Protein AF-A0AAJ2NJY8-F1 (afdb_monomer)

Nearest PDB structures (foldseek):
  1mft-assembly1_B  TM=9.623E-01  e=6.033E-01  Escherichia coli
  6sv1-assembly2_N  TM=9.369E-01  e=2.629E+00  Rhodospirillum rubrum
  7f6j-assembly1_C  TM=9.693E-01  e=5.489E+00  Homo sapiens
  7y6c-assembly2_D  TM=9.509E-01  e=4.801E+00  Edwardsiella piscicida
  4afl-assembly2_F  TM=9.395E-01  e=5.869E+00  Homo sapiens

Sequence (49 aa):
MLIAFQVILLILIVFFGLGSVGEKDPEQRKQWIAILLAAMISMGFTFYI

Foldseek 3Di:
DLVVVLVVLVVLLVVLVVVLVPDPDPVVNVVSVVSNVVSVVVSVVSVVD

Structure (mmCIF, N/CA/C/O backbone):
data_AF-A0AAJ2NJY8-F1
#
_entry.id   AF-A0AAJ2NJY8-F1
#
loop_
_atom_site.group_PDB
_atom_site.id
_atom_site.type_symbol
_atom_site.label_atom_id
_atom_site.label_alt_id
_atom_site.label_comp_id
_atom_site.label_asym_id
_atom_site.label_entity_id
_atom_site.label_seq_id
_atom_site.pdbx_PDB_ins_code
_atom_site.Cartn_x
_atom_site.Cartn_y
_atom_site.Cartn_z
_atom_site.occupancy
_atom_site.B_iso_or_equiv
_atom_site.auth_seq_id
_atom_site.auth_comp_id
_atom_site.auth_asym_id
_atom_site.auth_atom_id
_atom_site.pdbx_PDB_model_num
ATOM 1 N N . MET A 1 1 ? 14.273 -6.909 -11.694 1.00 57.38 1 MET A N 1
ATOM 2 C CA . MET A 1 1 ? 14.407 -6.301 -10.350 1.00 57.38 1 MET A CA 1
ATOM 3 C C . MET A 1 1 ? 13.199 -5.423 -10.003 1.00 57.38 1 MET A C 1
ATOM 5 O O . MET A 1 1 ? 12.594 -5.662 -8.969 1.00 57.38 1 MET A O 1
ATOM 9 N N . LEU A 1 2 ? 12.767 -4.515 -10.892 1.00 71.50 2 LEU A N 1
ATOM 10 C CA . LEU A 1 2 ? 11.580 -3.652 -10.714 1.00 71.50 2 LEU A CA 1
ATOM 11 C C . LEU A 1 2 ? 10.249 -4.400 -10.483 1.00 71.50 2 LEU A C 1
ATOM 13 O O . LEU A 1 2 ? 9.471 -4.004 -9.624 1.00 71.50 2 LEU A O 1
ATOM 17 N N . ILE A 1 3 ? 10.013 -5.524 -11.170 1.00 75.62 3 ILE A N 1
ATOM 18 C CA . ILE A 1 3 ? 8.766 -6.306 -11.023 1.00 75.62 3 ILE A CA 1
ATOM 19 C C . ILE A 1 3 ? 8.601 -6.868 -9.602 1.00 75.62 3 ILE A C 1
ATOM 21 O O . ILE A 1 3 ? 7.523 -6.786 -9.027 1.00 75.62 3 ILE A O 1
ATOM 25 N N . ALA A 1 4 ? 9.669 -7.401 -8.999 1.00 80.12 4 ALA A N 1
ATOM 26 C CA . ALA A 1 4 ? 9.607 -7.926 -7.633 1.00 80.12 4 ALA A CA 1
ATOM 27 C C . ALA A 1 4 ? 9.286 -6.817 -6.614 1.00 80.12 4 ALA A C 1
ATOM 29 O O . ALA A 1 4 ? 8.516 -7.035 -5.682 1.00 80.12 4 ALA A O 1
ATOM 30 N N . PHE A 1 5 ? 9.819 -5.611 -6.832 1.00 80.88 5 PHE A N 1
ATOM 31 C CA . PHE A 1 5 ? 9.517 -4.438 -6.014 1.00 80.88 5 PHE A CA 1
ATOM 32 C C . PHE A 1 5 ? 8.052 -3.999 -6.156 1.00 80.88 5 PHE A C 1
ATOM 34 O O . PHE A 1 5 ? 7.394 -3.727 -5.155 1.00 80.88 5 PHE A O 1
ATOM 41 N N . GLN A 1 6 ? 7.507 -4.025 -7.377 1.00 77.56 6 GLN A N 1
ATOM 42 C CA . GLN A 1 6 ? 6.090 -3.745 -7.624 1.00 77.56 6 GLN A CA 1
ATOM 43 C C . GLN A 1 6 ? 5.165 -4.769 -6.956 1.00 77.56 6 GLN A C 1
ATOM 45 O O . GLN A 1 6 ? 4.151 -4.379 -6.387 1.00 77.56 6 GLN A O 1
ATOM 50 N N . VAL A 1 7 ? 5.519 -6.059 -6.966 1.00 84.94 7 VAL A N 1
ATOM 51 C CA . VAL A 1 7 ? 4.730 -7.105 -6.290 1.00 84.94 7 VAL A CA 1
ATOM 52 C C . VAL A 1 7 ? 4.736 -6.907 -4.772 1.00 84.94 7 VAL A C 1
ATOM 54 O O . VAL A 1 7 ? 3.683 -6.992 -4.144 1.00 84.94 7 VAL A O 1
ATOM 57 N N . ILE A 1 8 ? 5.889 -6.587 -4.176 1.00 85.88 8 ILE A N 1
ATOM 58 C CA . ILE A 1 8 ? 5.991 -6.303 -2.735 1.00 85.88 8 ILE A CA 1
ATOM 59 C C . ILE A 1 8 ? 5.169 -5.060 -2.362 1.00 85.88 8 ILE A C 1
ATOM 61 O O . ILE A 1 8 ? 4.426 -5.093 -1.380 1.00 85.88 8 ILE A O 1
ATOM 65 N N . LEU A 1 9 ? 5.247 -3.991 -3.161 1.00 84.69 9 LEU A N 1
ATOM 66 C CA . LEU A 1 9 ? 4.424 -2.790 -2.983 1.00 84.69 9 LEU A CA 1
ATOM 67 C C . LEU A 1 9 ? 2.929 -3.098 -3.078 1.00 84.69 9 LEU A C 1
ATOM 69 O O . LEU A 1 9 ? 2.152 -2.596 -2.271 1.00 84.69 9 LEU A O 1
ATOM 73 N N . LEU A 1 10 ? 2.527 -3.951 -4.018 1.00 85.19 10 LEU A N 1
ATOM 74 C CA . LEU A 1 10 ? 1.132 -4.346 -4.179 1.00 85.19 10 LEU A CA 1
ATOM 75 C C . LEU A 1 10 ? 0.621 -5.108 -2.948 1.00 85.19 10 LEU A C 1
ATOM 77 O O . LEU A 1 10 ? -0.468 -4.825 -2.453 1.00 85.19 10 LEU A O 1
ATOM 81 N N . ILE A 1 11 ? 1.427 -6.028 -2.410 1.00 88.12 11 ILE A N 1
ATOM 82 C CA . ILE A 1 11 ? 1.108 -6.761 -1.177 1.00 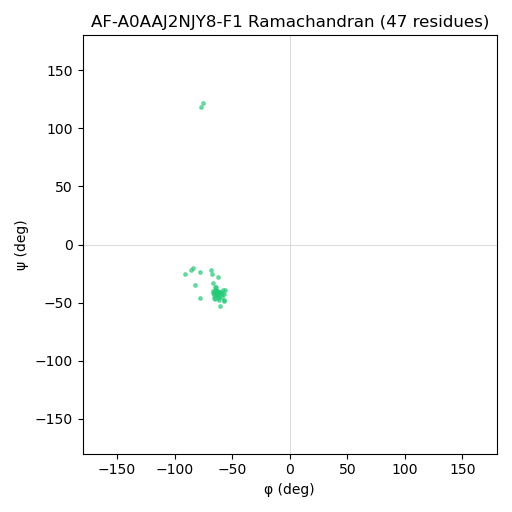88.12 11 ILE A CA 1
ATOM 83 C C . ILE A 1 11 ? 0.970 -5.788 0.001 1.00 88.12 11 ILE A C 1
ATOM 85 O O . ILE A 1 11 ? -0.008 -5.865 0.743 1.00 88.12 11 ILE A O 1
ATOM 89 N N . LEU A 1 12 ? 1.898 -4.837 0.144 1.00 86.00 12 LEU A N 1
ATOM 90 C CA . LEU A 1 12 ? 1.823 -3.784 1.160 1.00 86.00 12 LEU A CA 1
ATOM 91 C C . LEU A 1 12 ? 0.526 -2.976 1.028 1.00 86.00 12 LEU A C 1
ATOM 93 O O . LEU A 1 12 ? -0.198 -2.831 2.007 1.00 86.00 12 LEU A O 1
ATOM 97 N N . ILE A 1 13 ? 0.170 -2.523 -0.173 1.00 87.00 13 ILE A N 1
ATOM 98 C CA . ILE A 1 13 ? -1.084 -1.792 -0.412 1.00 87.00 13 ILE A CA 1
ATOM 99 C C . ILE A 1 13 ? -2.297 -2.619 0.036 1.00 87.00 13 ILE A C 1
ATOM 101 O O . ILE A 1 13 ? -3.180 -2.091 0.703 1.00 87.00 13 ILE A O 1
ATOM 105 N N . VAL A 1 14 ? -2.340 -3.921 -0.252 1.00 86.94 14 VAL A N 1
ATOM 106 C CA . VAL A 1 14 ? -3.460 -4.777 0.174 1.00 86.94 14 VAL A CA 1
ATOM 107 C C . VAL A 1 14 ? -3.524 -4.907 1.700 1.00 86.94 14 VAL A C 1
ATOM 109 O O . VAL A 1 14 ? -4.595 -4.728 2.279 1.00 86.94 14 VAL A O 1
ATOM 112 N N . PHE A 1 15 ? -2.396 -5.155 2.372 1.00 86.44 15 PHE A N 1
ATOM 113 C CA . PHE A 1 15 ? -2.357 -5.276 3.836 1.00 86.44 15 PHE A CA 1
ATOM 114 C C . PHE A 1 15 ? -2.721 -3.966 4.545 1.00 86.44 15 PHE A C 1
ATOM 116 O O . PHE A 1 15 ? -3.561 -3.968 5.444 1.00 86.44 15 PHE A O 1
ATOM 123 N N . PHE A 1 16 ? -2.140 -2.842 4.117 1.00 84.56 16 PHE A N 1
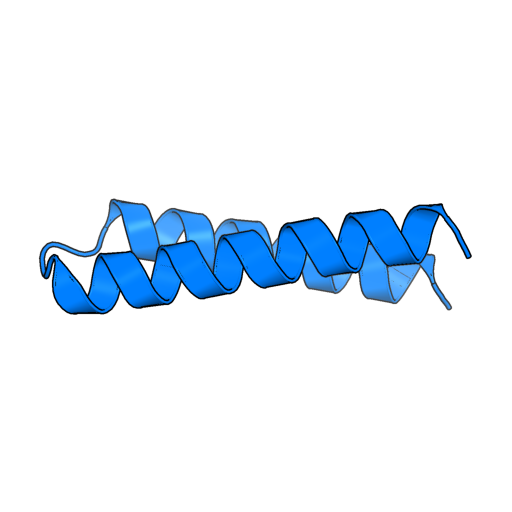ATOM 124 C CA . PHE A 1 16 ? -2.449 -1.519 4.668 1.00 84.56 16 PHE A CA 1
ATOM 125 C C . PHE A 1 16 ? -3.894 -1.094 4.338 1.00 84.56 16 PHE A C 1
ATOM 127 O O . PHE A 1 16 ? -4.551 -0.456 5.159 1.00 84.56 16 PHE A O 1
ATOM 134 N N . GLY A 1 17 ? -4.418 -1.504 3.177 1.00 83.56 17 GLY A N 1
ATOM 135 C CA . GLY A 1 17 ? -5.812 -1.333 2.759 1.00 83.56 17 GLY A CA 1
ATOM 136 C C . GLY A 1 17 ? -6.785 -2.021 3.703 1.00 83.56 17 GLY A C 1
ATOM 137 O O . GLY A 1 17 ? -7.684 -1.376 4.243 1.00 83.56 17 GLY A O 1
ATOM 138 N N . LEU A 1 18 ? -6.564 -3.310 3.957 1.00 85.19 18 LEU A N 1
ATOM 139 C CA . LEU A 1 18 ? -7.373 -4.097 4.887 1.00 85.19 18 LEU A CA 1
ATOM 140 C C . LEU A 1 18 ? -7.268 -3.566 6.323 1.00 85.19 18 LEU A 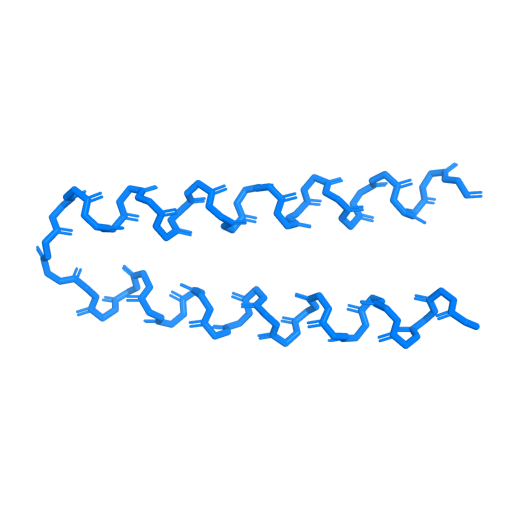C 1
ATOM 142 O O . LEU A 1 18 ? -8.293 -3.453 6.994 1.00 85.19 18 LEU A O 1
ATOM 146 N N . GLY A 1 19 ? -6.069 -3.157 6.756 1.00 83.19 19 GLY A N 1
ATOM 147 C CA . GLY A 1 19 ? -5.863 -2.470 8.034 1.00 83.19 19 GLY A CA 1
ATOM 148 C C . GLY A 1 19 ? -6.702 -1.196 8.141 1.00 83.19 19 GLY A C 1
ATOM 149 O O . GLY A 1 19 ? -7.464 -1.038 9.087 1.00 83.19 19 GLY A O 1
ATOM 150 N N . SER A 1 20 ? -6.688 -0.342 7.112 1.00 82.25 20 SER A N 1
ATOM 151 C CA . SER A 1 20 ? -7.467 0.907 7.096 1.00 82.25 20 SER A CA 1
ATOM 152 C C . SER A 1 20 ? -8.989 0.709 7.158 1.00 82.25 20 SER A C 1
ATOM 154 O O . SER A 1 20 ? -9.705 1.595 7.630 1.00 82.25 20 SER A O 1
ATOM 156 N N . VAL A 1 21 ? -9.489 -0.426 6.654 1.00 82.81 21 VAL A N 1
ATOM 157 C CA . VAL A 1 21 ? -10.919 -0.777 6.659 1.00 82.81 21 VAL A CA 1
ATOM 158 C C . VAL A 1 21 ? -11.332 -1.370 8.006 1.00 82.81 21 VAL A C 1
ATOM 160 O O . VAL A 1 21 ? -12.454 -1.134 8.452 1.00 82.81 21 VAL A O 1
ATOM 163 N N . GLY A 1 22 ? -10.439 -2.121 8.657 1.00 81.62 22 GLY A N 1
ATOM 164 C CA . GLY A 1 22 ? -10.668 -2.682 9.988 1.00 81.62 22 GLY A CA 1
ATOM 165 C C . GLY A 1 22 ? -10.504 -1.674 11.129 1.00 81.62 22 GLY A C 1
ATOM 166 O O . GLY A 1 22 ? -11.093 -1.869 12.194 1.00 81.62 22 GLY A O 1
ATOM 167 N N . GLU A 1 23 ? -9.742 -0.599 10.911 1.00 84.44 23 GLU A N 1
ATOM 168 C CA . GLU A 1 23 ? -9.404 0.355 11.963 1.00 84.44 23 GLU A CA 1
ATOM 169 C C . GLU A 1 23 ? -10.578 1.276 12.317 1.00 84.44 23 GLU A C 1
ATOM 171 O O . GLU A 1 23 ? -11.106 2.018 11.482 1.00 84.44 23 GLU A O 1
ATOM 176 N N . LYS A 1 24 ? -10.980 1.240 13.591 1.00 80.81 24 LYS A N 1
ATOM 177 C CA . LYS A 1 24 ? -12.084 2.058 14.118 1.00 80.81 24 LYS A CA 1
ATOM 178 C C . LYS A 1 24 ? -11.627 3.449 14.547 1.00 80.81 24 LYS A C 1
ATOM 180 O O . LYS A 1 24 ? -12.446 4.367 14.574 1.00 80.81 24 LYS A O 1
ATOM 185 N N . ASP A 1 25 ? -10.337 3.611 14.835 1.00 88.44 25 ASP A N 1
ATOM 186 C CA . 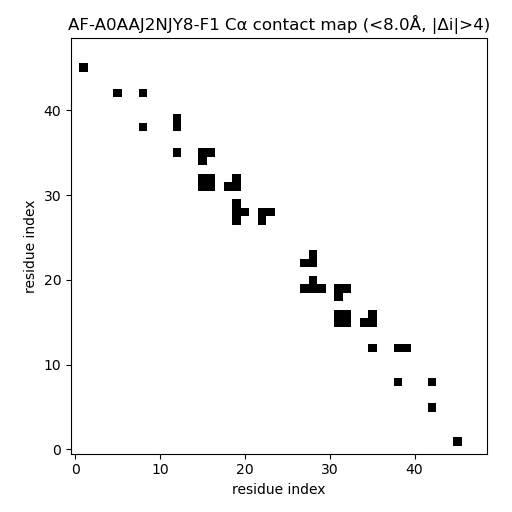ASP A 1 25 ? -9.761 4.894 15.213 1.00 88.44 25 ASP A CA 1
ATOM 187 C C . ASP A 1 25 ? -9.556 5.797 13.986 1.00 88.44 25 ASP A C 1
ATOM 189 O O . ASP A 1 25 ? -8.782 5.463 13.081 1.00 88.44 25 ASP A O 1
ATOM 193 N N . PRO A 1 26 ? -10.211 6.971 13.925 1.00 80.31 26 PRO A N 1
ATOM 194 C CA . PRO A 1 26 ? -10.166 7.841 12.752 1.00 80.31 26 PRO A CA 1
ATOM 195 C C . PRO A 1 26 ? -8.777 8.444 12.509 1.00 80.31 26 PRO A C 1
ATOM 197 O O . PRO A 1 26 ? -8.456 8.797 11.375 1.00 80.31 26 PRO A O 1
ATOM 200 N N . GLU A 1 27 ? -7.952 8.572 13.548 1.00 85.19 27 GLU A N 1
ATOM 201 C CA . GLU A 1 27 ? -6.597 9.118 13.453 1.00 85.19 27 GLU A CA 1
ATOM 202 C C . GLU A 1 27 ? -5.612 8.090 12.884 1.00 85.19 27 GLU A C 1
ATOM 204 O O . GLU A 1 27 ? -4.918 8.378 11.907 1.00 85.19 27 GLU A O 1
ATOM 209 N N . GLN A 1 28 ? -5.652 6.850 13.385 1.00 81.81 28 GLN A N 1
ATOM 210 C CA . GLN A 1 28 ? -4.887 5.746 12.801 1.00 81.81 28 GLN A CA 1
ATOM 211 C C . GLN A 1 28 ? -5.343 5.454 11.372 1.00 81.81 28 GLN A C 1
ATOM 213 O O . GLN A 1 28 ? -4.516 5.326 10.473 1.00 81.81 28 GLN A O 1
ATOM 218 N N . ARG A 1 29 ? -6.655 5.440 11.109 1.00 81.62 29 ARG A N 1
ATOM 219 C CA . ARG A 1 29 ? -7.202 5.244 9.760 1.00 81.62 29 ARG A CA 1
ATOM 220 C C . ARG A 1 29 ? -6.672 6.271 8.754 1.00 81.62 29 ARG A C 1
ATOM 222 O O . ARG A 1 29 ? -6.361 5.901 7.624 1.00 81.62 29 ARG A O 1
ATOM 229 N N . LYS A 1 30 ? -6.512 7.542 9.148 1.00 81.50 30 LYS A N 1
ATOM 230 C CA . LYS A 1 30 ? -5.873 8.569 8.300 1.00 81.50 30 LYS A CA 1
ATOM 231 C C . LYS A 1 30 ? -4.407 8.244 8.011 1.00 81.50 30 LYS A C 1
ATOM 233 O O . LYS A 1 30 ? -3.978 8.426 6.875 1.00 81.50 30 LYS A O 1
ATOM 238 N N . GLN A 1 31 ? -3.662 7.743 8.995 1.00 84.25 31 GLN A N 1
ATOM 239 C CA . GLN A 1 31 ? -2.287 7.273 8.803 1.00 84.25 31 GLN A CA 1
ATOM 240 C C . GLN A 1 31 ? -2.217 6.101 7.814 1.00 84.25 31 GLN A C 1
ATOM 242 O O . GLN A 1 31 ? -1.439 6.161 6.863 1.00 84.25 31 GLN A O 1
ATOM 247 N N . TRP A 1 32 ? -3.076 5.088 7.961 1.00 83.12 32 TRP A N 1
ATOM 248 C CA . TRP A 1 32 ? -3.157 3.960 7.024 1.00 83.12 32 TRP A CA 1
ATOM 249 C C . TRP A 1 32 ? -3.481 4.423 5.592 1.00 83.12 32 TRP A C 1
ATOM 251 O O . TRP A 1 32 ? -2.837 3.991 4.635 1.00 83.12 32 TRP A O 1
ATOM 261 N N . ILE A 1 33 ? -4.418 5.367 5.438 1.00 83.31 33 ILE A N 1
ATOM 262 C CA . ILE A 1 33 ? -4.768 5.977 4.144 1.00 83.31 33 ILE A CA 1
ATOM 263 C C . ILE A 1 33 ? -3.603 6.790 3.559 1.00 83.31 33 ILE A C 1
ATOM 265 O O . ILE A 1 33 ? -3.363 6.730 2.354 1.00 83.31 33 ILE A O 1
ATOM 269 N N . ALA A 1 34 ? -2.854 7.525 4.384 1.00 85.19 34 ALA A N 1
ATOM 270 C CA . ALA A 1 34 ? -1.681 8.270 3.932 1.00 85.19 34 ALA A CA 1
ATOM 271 C C . ALA A 1 34 ? -0.583 7.335 3.398 1.00 85.19 34 ALA A C 1
ATOM 273 O O . ALA A 1 34 ? 0.022 7.620 2.364 1.00 85.19 34 ALA A O 1
ATOM 274 N N . ILE A 1 35 ? -0.374 6.190 4.057 1.00 86.19 35 ILE A N 1
ATOM 275 C CA . ILE A 1 35 ? 0.584 5.170 3.615 1.00 86.19 35 ILE A CA 1
ATOM 276 C 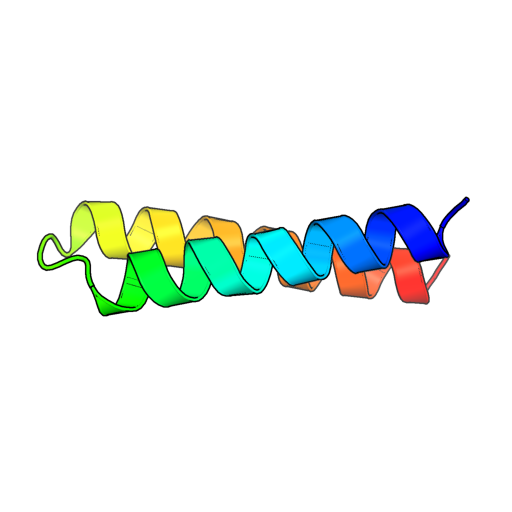C . ILE A 1 35 ? 0.132 4.536 2.291 1.00 86.19 35 ILE A C 1
ATOM 278 O O . ILE A 1 35 ? 0.944 4.386 1.378 1.00 86.19 35 ILE A O 1
ATOM 282 N N . LEU A 1 36 ? -1.164 4.242 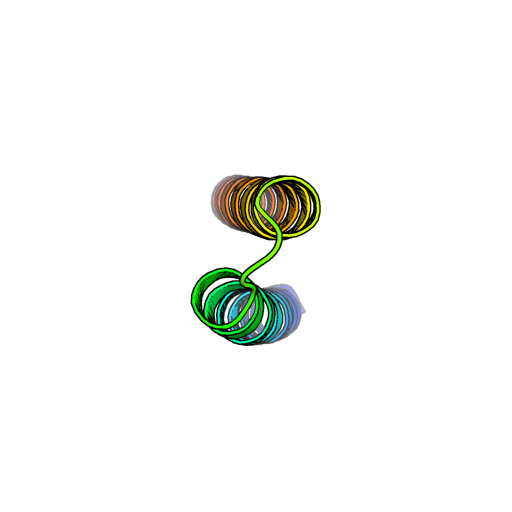2.139 1.00 85.31 36 LEU A N 1
ATOM 283 C CA . LEU A 1 36 ? -1.747 3.766 0.878 1.00 85.31 36 LEU A CA 1
ATOM 284 C C . LEU A 1 36 ? -1.534 4.753 -0.275 1.00 85.31 36 LEU A C 1
ATOM 286 O O . LEU A 1 36 ? -1.138 4.355 -1.370 1.00 85.31 36 LEU A O 1
ATOM 290 N N . LEU A 1 37 ? -1.760 6.043 -0.023 1.00 85.12 37 LEU A N 1
ATOM 291 C CA . LEU A 1 37 ? -1.531 7.112 -0.995 1.00 85.12 37 LEU A CA 1
ATOM 292 C C . LEU A 1 37 ? -0.058 7.206 -1.403 1.00 85.12 37 LEU A C 1
ATOM 294 O O . LEU A 1 37 ? 0.240 7.253 -2.596 1.00 85.12 37 LEU A O 1
ATOM 298 N N . ALA A 1 38 ? 0.864 7.170 -0.439 1.00 85.25 38 ALA A N 1
ATOM 299 C CA . ALA A 1 38 ? 2.297 7.186 -0.718 1.00 85.25 38 ALA A CA 1
ATOM 300 C C . ALA A 1 38 ? 2.739 5.970 -1.554 1.00 85.25 38 ALA A C 1
ATOM 302 O O . ALA A 1 38 ? 3.507 6.120 -2.506 1.00 85.25 38 ALA A O 1
ATOM 303 N N . ALA A 1 39 ? 2.212 4.779 -1.251 1.00 83.12 39 ALA A N 1
ATOM 304 C CA . ALA A 1 39 ? 2.510 3.560 -1.996 1.00 83.12 39 ALA A CA 1
ATOM 305 C C . ALA A 1 39 ? 1.963 3.599 -3.437 1.00 83.12 39 ALA A C 1
ATOM 307 O O . ALA A 1 39 ? 2.671 3.206 -4.366 1.00 83.12 39 ALA A O 1
ATOM 308 N N . MET A 1 40 ? 0.756 4.140 -3.652 1.00 82.44 40 MET A N 1
ATOM 309 C CA . MET A 1 40 ? 0.201 4.345 -4.999 1.00 82.44 40 MET A CA 1
ATOM 310 C C . MET A 1 40 ? 1.032 5.336 -5.824 1.00 82.44 40 MET A C 1
ATOM 312 O O . MET A 1 40 ? 1.318 5.075 -6.993 1.00 82.44 40 MET A O 1
ATOM 316 N N . ILE A 1 41 ? 1.468 6.445 -5.216 1.00 84.88 41 ILE A N 1
ATOM 317 C CA . ILE A 1 41 ? 2.334 7.430 -5.882 1.00 84.88 41 ILE A CA 1
ATOM 318 C C . ILE A 1 41 ? 3.683 6.792 -6.236 1.00 84.88 41 ILE A C 1
ATOM 320 O O . ILE A 1 41 ? 4.161 6.949 -7.358 1.00 84.88 41 ILE A O 1
ATOM 324 N N . SER A 1 42 ? 4.272 6.019 -5.319 1.00 82.06 42 SER A N 1
ATOM 325 C CA . SER A 1 42 ? 5.530 5.307 -5.561 1.00 82.06 42 SER A CA 1
ATOM 326 C C . SER A 1 42 ? 5.413 4.288 -6.706 1.00 82.06 42 SER A C 1
ATOM 328 O O . SER A 1 42 ? 6.295 4.237 -7.567 1.00 82.06 42 SER A O 1
ATOM 330 N N . MET A 1 43 ? 4.300 3.546 -6.795 1.00 78.31 43 MET A N 1
ATOM 331 C CA . MET A 1 43 ? 4.013 2.674 -7.945 1.00 78.31 43 MET A CA 1
ATOM 332 C C . MET A 1 43 ? 3.895 3.459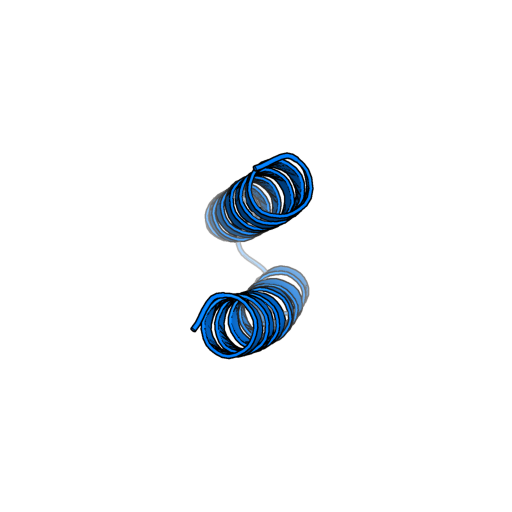 -9.258 1.00 78.31 43 MET A C 1
ATOM 334 O O . MET A 1 43 ? 4.446 3.020 -10.267 1.00 78.31 43 MET A O 1
ATOM 338 N N . GLY A 1 44 ? 3.227 4.618 -9.248 1.00 76.81 44 GLY A N 1
ATOM 339 C CA . GLY A 1 44 ? 3.081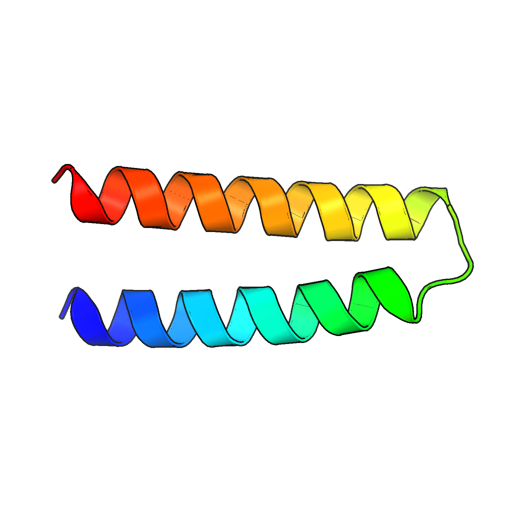 5.478 -10.427 1.00 76.81 44 GLY A CA 1
ATOM 340 C C . GLY A 1 44 ? 4.416 6.023 -10.942 1.00 76.81 44 GLY A C 1
ATOM 341 O O . GLY A 1 44 ? 4.689 5.953 -12.137 1.00 76.81 44 GLY A O 1
ATOM 342 N N . PHE A 1 45 ? 5.292 6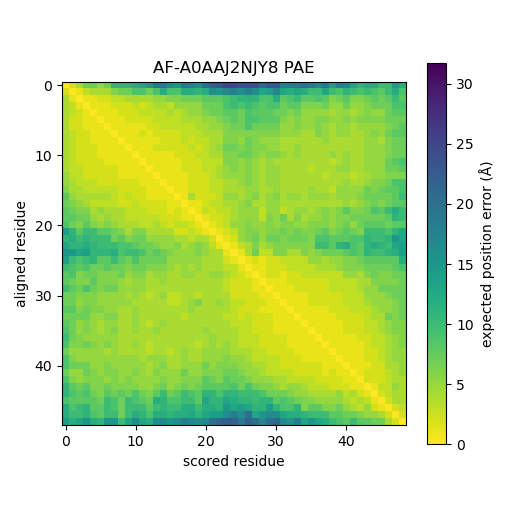.480 -10.042 1.00 75.00 45 PHE A N 1
ATOM 343 C CA . PHE A 1 45 ? 6.651 6.909 -10.401 1.00 75.00 45 PHE A CA 1
ATOM 344 C C . PHE A 1 45 ? 7.510 5.757 -10.936 1.00 75.00 45 PHE A C 1
ATOM 346 O O . PHE A 1 45 ? 8.278 5.952 -11.872 1.00 75.00 45 PHE A O 1
ATOM 353 N N . THR A 1 46 ? 7.342 4.552 -10.387 1.00 69.44 46 THR A N 1
ATOM 354 C CA . THR A 1 46 ? 8.054 3.346 -10.846 1.00 69.44 46 THR A CA 1
ATOM 355 C C . THR A 1 46 ? 7.612 2.898 -12.245 1.00 69.44 46 THR A C 1
ATOM 357 O O . THR A 1 46 ? 8.344 2.178 -12.906 1.00 69.44 46 THR A O 1
ATOM 360 N N . PHE A 1 47 ? 6.416 3.288 -12.700 1.00 64.94 47 PHE A N 1
ATOM 361 C CA . PHE A 1 47 ? 5.945 3.029 -14.067 1.00 64.94 47 PHE A CA 1
ATOM 362 C C . PHE A 1 47 ? 6.433 4.071 -15.084 1.00 64.94 47 PHE A C 1
ATOM 364 O O . PHE A 1 47 ? 6.385 3.811 -16.284 1.00 64.94 47 PHE A O 1
ATOM 371 N N . TYR A 1 48 ? 6.836 5.255 -14.614 1.00 61.53 48 TYR A N 1
ATOM 372 C CA . TYR A 1 48 ? 7.270 6.374 -15.454 1.00 61.53 48 TYR A CA 1
ATOM 373 C C . TYR A 1 48 ? 8.789 6.377 -15.716 1.00 61.53 48 TYR A C 1
ATOM 375 O O . TYR A 1 48 ? 9.230 6.944 -16.713 1.00 61.53 48 TYR A O 1
ATOM 383 N N . ILE A 1 49 ? 9.571 5.766 -14.818 1.00 55.09 49 ILE A N 1
ATOM 384 C CA . ILE A 1 49 ? 11.025 5.532 -14.933 1.00 55.09 49 ILE A CA 1
ATOM 385 C C . ILE A 1 49 ? 11.278 4.160 -15.557 1.00 55.09 49 ILE A C 1
ATOM 387 O O . ILE A 1 49 ? 12.169 4.080 -16.431 1.00 55.09 49 ILE A O 1
#

Solvent-accessible surface area (backbone atoms only — not comparable to full-atom values): 2748 Å² total; per-residue (Å²): 114,68,65,63,52,51,51,52,50,51,51,48,42,52,55,40,48,54,47,33,71,70,45,83,51,71,69,61,25,48,51,31,49,51,52,43,51,53,52,52,51,53,53,53,52,63,73,74,108

Mean predicted aligned error: 5.31 Å

Secondary structure (DSSP, 8-state):
-HHHHHHHHHHHHHHHHHHHHH---HHHHHHHHHHHHHHHHHHHHHHH-

Organism: Alkalihalophilus pseudofirmus (NCBI:txid79885)

pLDDT: mean 80.75, std 7.44, range [55.09, 88.44]

Radius of gyration: 11.91 Å; Cα contacts (8 Å, |Δi|>4): 24; chains: 1; bounding box: 26×17×31 Å